Protein AF-A0A2V6L8U4-F1 (afdb_monomer_lite)

Radius of gyration: 18.3 Å; chains: 1; bounding box: 34×24×47 Å

Sequence (47 aa):
IAPEGSPTANYGFDVTPRHLVSGLITERGVCEANEKSIFSLFPEHAT

Structure (mmCIF, N/CA/C/O backbone):
data_AF-A0A2V6L8U4-F1
#
_entry.id   AF-A0A2V6L8U4-F1
#
loop_
_atom_site.group_PDB
_atom_site.id
_atom_site.type_symbol
_atom_site.label_atom_id
_atom_site.label_alt_id
_atom_site.label_comp_id
_atom_site.label_asym_id
_atom_site.label_entity_id
_atom_site.label_seq_id
_atom_site.pdbx_PDB_ins_code
_atom_site.Cartn_x
_atom_site.Cartn_y
_atom_site.Cartn_z
_atom_site.occupancy
_atom_site.B_iso_or_equiv
_atom_site.auth_seq_id
_atom_site.auth_comp_id
_atom_site.auth_asym_id
_atom_site.auth_atom_id
_atom_site.pdbx_PDB_model_num
ATOM 1 N N . ILE A 1 1 ? 20.107 -12.083 -23.941 1.00 76.56 1 ILE A N 1
ATOM 2 C CA . ILE A 1 1 ? 20.765 -10.822 -23.520 1.00 76.56 1 ILE A CA 1
ATOM 3 C C . ILE A 1 1 ? 20.229 -9.730 -24.439 1.00 76.56 1 ILE A C 1
ATOM 5 O O . ILE A 1 1 ? 20.141 -9.993 -25.632 1.00 76.56 1 ILE A O 1
ATOM 9 N N . ALA A 1 2 ? 19.773 -8.592 -23.908 1.00 85.69 2 ALA A N 1
ATOM 10 C CA . ALA A 1 2 ? 19.317 -7.476 -24.745 1.00 85.69 2 ALA A CA 1
ATOM 11 C C . ALA A 1 2 ? 20.508 -6.852 -25.513 1.00 85.69 2 ALA A C 1
ATOM 13 O O . ALA A 1 2 ? 21.621 -6.902 -24.989 1.00 85.69 2 ALA A O 1
ATOM 14 N N . PRO A 1 3 ? 20.315 -6.290 -26.724 1.00 92.88 3 PRO A N 1
ATOM 15 C CA . PRO A 1 3 ? 21.388 -5.637 -27.478 1.00 92.88 3 PRO A CA 1
ATOM 16 C C . PRO A 1 3 ? 22.078 -4.516 -26.694 1.00 92.88 3 PRO A C 1
ATOM 18 O O . PRO A 1 3 ? 21.435 -3.800 -25.920 1.00 92.88 3 PRO A O 1
ATOM 21 N N . GLU A 1 4 ? 23.373 -4.330 -26.936 1.00 88.62 4 GLU A N 1
ATOM 22 C CA . GLU A 1 4 ? 24.138 -3.207 -26.393 1.00 88.62 4 GLU A 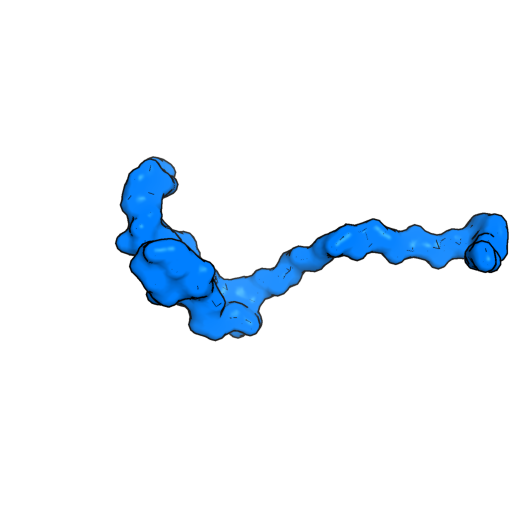CA 1
ATOM 23 C C . GLU A 1 4 ? 23.500 -1.867 -26.800 1.00 88.62 4 GLU A C 1
ATOM 25 O O . GLU A 1 4 ? 23.094 -1.682 -27.946 1.00 88.62 4 GLU A O 1
ATOM 30 N N . GLY A 1 5 ? 23.350 -0.951 -25.838 1.00 89.75 5 GLY A N 1
ATOM 31 C CA . GLY A 1 5 ? 22.710 0.352 -26.054 1.00 89.75 5 GLY A CA 1
ATOM 32 C C . GLY A 1 5 ? 21.177 0.350 -26.044 1.00 89.75 5 GLY A C 1
ATOM 33 O O . GLY A 1 5 ? 20.576 1.400 -26.265 1.00 89.75 5 GLY A O 1
ATOM 34 N N . SER A 1 6 ? 20.526 -0.786 -25.764 1.00 93.19 6 SER A N 1
ATOM 35 C CA . SER A 1 6 ? 19.063 -0.822 -25.630 1.00 93.19 6 SER A CA 1
ATOM 36 C C . SER A 1 6 ? 18.602 0.086 -24.478 1.00 93.19 6 SER A C 1
ATOM 38 O O . SER A 1 6 ? 19.025 -0.143 -23.340 1.00 93.19 6 SER A O 1
ATOM 40 N N . PRO A 1 7 ? 17.727 1.084 -24.717 1.00 91.94 7 PRO A N 1
ATOM 41 C CA . PRO A 1 7 ? 17.176 1.887 -23.635 1.00 91.94 7 PRO A CA 1
ATOM 42 C C . PRO A 1 7 ? 16.312 0.993 -22.744 1.00 91.94 7 PRO A C 1
ATOM 44 O O . PRO A 1 7 ? 15.407 0.305 -23.216 1.00 91.94 7 PRO A O 1
ATOM 47 N N . THR A 1 8 ? 16.605 0.984 -21.450 1.00 90.38 8 THR A N 1
ATOM 48 C CA . THR A 1 8 ? 15.890 0.180 -20.459 1.00 90.38 8 THR A CA 1
ATOM 49 C C . THR A 1 8 ? 15.722 0.974 -19.176 1.00 90.38 8 THR A C 1
ATOM 51 O O . THR A 1 8 ? 16.579 1.777 -18.805 1.00 90.38 8 THR A O 1
ATOM 54 N N . ALA A 1 9 ? 14.601 0.740 -18.505 1.00 91.06 9 ALA A N 1
ATOM 55 C CA . ALA A 1 9 ? 14.361 1.192 -17.152 1.00 91.06 9 ALA A CA 1
ATOM 56 C C . ALA A 1 9 ? 13.972 -0.026 -16.313 1.00 91.06 9 ALA A C 1
ATOM 58 O O . ALA A 1 9 ? 13.125 -0.821 -16.714 1.00 91.06 9 ALA A O 1
ATOM 59 N N . ASN A 1 10 ? 14.601 -0.165 -15.149 1.00 93.06 10 ASN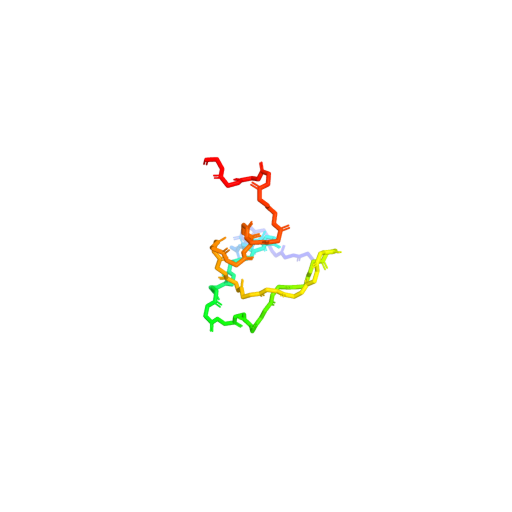 A N 1
ATOM 60 C CA . ASN A 1 10 ? 14.344 -1.245 -14.203 1.00 93.06 10 ASN A CA 1
ATOM 61 C C . ASN A 1 10 ? 13.955 -0.647 -12.849 1.00 93.06 10 ASN A C 1
ATOM 63 O O . ASN A 1 10 ? 14.700 -0.736 -11.872 1.00 93.06 10 ASN A O 1
ATOM 67 N N . TYR A 1 11 ? 12.823 0.058 -12.822 1.00 94.06 11 TYR A N 1
ATOM 68 C CA . TYR A 1 11 ? 12.281 0.589 -11.577 1.00 94.06 11 TYR A CA 1
ATOM 69 C C . TYR A 1 11 ? 11.804 -0.576 -10.708 1.00 94.06 11 TYR A C 1
ATOM 71 O O . TYR A 1 11 ? 10.966 -1.364 -11.134 1.00 94.06 11 TYR A O 1
ATOM 79 N N . GLY A 1 12 ? 12.350 -0.694 -9.497 1.00 97.00 12 GLY A N 1
ATOM 80 C CA . GLY A 1 12 ? 12.009 -1.795 -8.594 1.00 97.00 12 GLY A CA 1
ATOM 81 C C . GLY A 1 12 ? 10.617 -1.681 -7.968 1.00 97.00 12 GLY A C 1
ATOM 82 O O . GLY A 1 12 ? 10.080 -2.691 -7.528 1.00 97.00 12 GLY A O 1
ATOM 83 N N . PHE A 1 13 ? 10.049 -0.470 -7.921 1.00 97.69 13 PHE A N 1
ATOM 84 C CA . PHE A 1 13 ? 8.785 -0.161 -7.248 1.00 97.69 13 PHE A CA 1
ATOM 85 C C . PHE A 1 13 ? 8.094 1.053 -7.881 1.00 97.69 13 PHE A C 1
ATOM 87 O O . PHE A 1 13 ? 8.736 1.861 -8.558 1.00 97.69 13 PHE A O 1
ATOM 94 N N . ASP A 1 14 ? 6.808 1.210 -7.573 1.00 97.62 14 ASP A N 1
ATOM 95 C CA . ASP A 1 14 ? 6.014 2.413 -7.813 1.00 97.62 14 ASP A CA 1
ATOM 96 C C . ASP A 1 14 ? 5.260 2.836 -6.536 1.00 97.62 14 ASP A C 1
ATOM 98 O O . ASP A 1 14 ? 5.414 2.241 -5.467 1.00 97.62 14 ASP A O 1
ATOM 102 N N . VAL A 1 15 ? 4.482 3.915 -6.631 1.00 97.75 15 VAL A N 1
ATOM 103 C CA . VAL A 1 15 ? 3.631 4.401 -5.543 1.00 97.75 15 VAL A CA 1
ATOM 104 C C . VAL A 1 15 ? 2.176 4.264 -5.964 1.00 97.75 15 VAL A C 1
ATOM 106 O O . VAL A 1 15 ? 1.758 4.851 -6.960 1.00 97.75 15 VAL A O 1
ATOM 109 N N . THR A 1 16 ? 1.379 3.567 -5.154 1.00 97.88 16 THR A N 1
ATOM 110 C CA . THR A 1 16 ? -0.079 3.510 -5.315 1.00 97.88 16 THR A CA 1
ATOM 111 C C . THR A 1 16 ? -0.749 4.622 -4.491 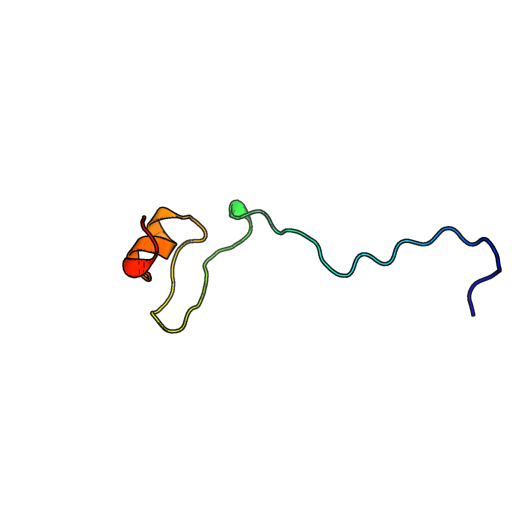1.00 97.88 16 THR A C 1
ATOM 113 O O . THR A 1 16 ? -0.616 4.634 -3.265 1.00 97.88 16 THR A O 1
ATOM 116 N N . PRO A 1 17 ? -1.490 5.567 -5.106 1.00 98.19 17 PRO A N 1
ATOM 117 C CA . PRO A 1 17 ? -2.224 6.598 -4.374 1.00 98.19 17 PRO A CA 1
ATOM 118 C C . PRO A 1 17 ? -3.274 6.024 -3.417 1.00 98.19 17 PRO A C 1
ATOM 120 O O . PRO A 1 17 ? -4.015 5.107 -3.766 1.00 98.19 17 PRO A O 1
ATOM 123 N N . ARG A 1 18 ? -3.434 6.645 -2.240 1.00 97.88 18 ARG A N 1
ATOM 124 C CA . ARG A 1 18 ? -4.339 6.151 -1.184 1.00 97.88 18 ARG A CA 1
ATOM 125 C C . ARG A 1 18 ? -5.792 5.915 -1.609 1.00 97.88 18 ARG A C 1
ATOM 127 O O . ARG A 1 18 ? -6.457 5.074 -1.029 1.00 97.88 18 ARG A O 1
ATOM 134 N N . HIS A 1 19 ? -6.307 6.662 -2.590 1.00 97.69 19 HIS A N 1
ATOM 135 C CA . HIS A 1 19 ? -7.701 6.537 -3.034 1.00 97.69 19 HIS A CA 1
ATOM 136 C C . HIS A 1 19 ? -7.951 5.269 -3.867 1.00 97.69 19 HIS A C 1
ATOM 138 O O . HIS A 1 19 ? -9.101 4.959 -4.158 1.00 97.69 19 HIS A O 1
ATOM 144 N N . LEU A 1 20 ? -6.887 4.545 -4.233 1.00 98.50 20 LEU A N 1
ATOM 145 C CA . LEU A 1 20 ? -6.947 3.222 -4.854 1.00 98.50 20 LEU A CA 1
ATOM 146 C C . LEU A 1 20 ? -6.783 2.083 -3.831 1.00 98.50 20 LEU A C 1
ATOM 148 O O . LEU A 1 20 ? -6.842 0.916 -4.207 1.00 98.50 20 LEU A O 1
ATOM 152 N N . VAL A 1 21 ? -6.582 2.400 -2.546 1.00 98.38 21 VAL A N 1
ATOM 153 C CA . VAL A 1 21 ? -6.372 1.423 -1.469 1.00 98.38 21 VAL A CA 1
ATOM 154 C C . VAL A 1 21 ? -7.611 1.379 -0.576 1.00 98.38 21 VAL A C 1
ATOM 156 O O . VAL A 1 21 ? -7.955 2.371 0.061 1.00 98.38 21 VAL A O 1
ATOM 159 N N . SER A 1 22 ? -8.279 0.222 -0.498 1.00 98.31 22 SER A N 1
ATOM 160 C CA . SER A 1 22 ? -9.481 0.054 0.339 1.00 98.31 22 SER A CA 1
ATOM 161 C C . SER A 1 22 ? -9.183 0.060 1.842 1.00 98.31 22 SER A C 1
ATOM 163 O O . SER A 1 22 ? -10.028 0.471 2.630 1.00 98.31 22 SER A O 1
ATOM 165 N N . GLY A 1 23 ? -7.995 -0.389 2.248 1.00 98.19 23 GLY A N 1
ATOM 166 C CA . GLY A 1 23 ? -7.561 -0.396 3.641 1.00 98.19 23 GLY A CA 1
ATOM 167 C C . GLY A 1 23 ? -6.150 -0.952 3.802 1.00 98.19 23 GLY A C 1
ATOM 168 O O . GLY A 1 23 ? -5.623 -1.607 2.902 1.00 98.19 23 GLY A O 1
ATOM 169 N N . LEU A 1 24 ? -5.546 -0.676 4.952 1.00 98.62 24 LEU A N 1
ATOM 170 C CA . LEU A 1 24 ? -4.253 -1.198 5.377 1.00 98.62 24 LEU A CA 1
ATOM 171 C C . LEU A 1 24 ? -4.486 -2.238 6.473 1.00 98.62 24 LEU A C 1
ATOM 173 O O . LEU A 1 24 ? -5.176 -1.954 7.449 1.00 98.62 24 LEU A O 1
ATOM 177 N N . ILE A 1 25 ? -3.919 -3.434 6.310 1.00 98.62 25 ILE A N 1
ATOM 178 C CA . ILE A 1 25 ? -3.933 -4.485 7.334 1.00 98.62 25 ILE A CA 1
ATOM 179 C C . ILE A 1 25 ? -2.613 -4.405 8.097 1.00 98.62 25 ILE A C 1
ATOM 181 O O . ILE A 1 25 ? -1.546 -4.500 7.491 1.00 98.62 25 ILE A O 1
ATOM 185 N N . THR A 1 26 ? -2.689 -4.241 9.413 1.00 98.31 26 THR A N 1
ATOM 186 C CA . THR A 1 26 ? -1.536 -4.168 10.315 1.00 98.31 26 THR A CA 1
ATOM 187 C C . THR A 1 26 ? -1.689 -5.180 11.447 1.00 98.31 26 THR A C 1
ATOM 189 O O . THR A 1 26 ? -2.726 -5.832 11.597 1.00 98.31 26 THR A O 1
ATOM 192 N N . GLU A 1 27 ? -0.672 -5.305 12.291 1.00 98.56 27 GLU A N 1
ATOM 193 C CA . GLU A 1 27 ? -0.720 -6.134 13.495 1.00 98.56 27 GLU A CA 1
ATOM 194 C C . GLU A 1 27 ? -1.677 -5.599 14.576 1.00 98.56 27 GLU A C 1
ATOM 196 O O . GLU A 1 27 ? -1.988 -6.314 15.527 1.00 98.56 27 GLU A O 1
ATOM 201 N N . ARG A 1 28 ? -2.167 -4.359 14.431 1.00 98.25 28 ARG A N 1
ATOM 202 C CA . ARG A 1 28 ? -3.124 -3.716 15.349 1.00 98.25 28 ARG A CA 1
ATOM 203 C C . ARG A 1 28 ? -4.545 -3.636 14.788 1.00 98.25 28 ARG A C 1
ATOM 205 O O . ARG A 1 28 ? -5.421 -3.065 15.433 1.00 98.25 28 ARG A O 1
ATOM 212 N N . GLY A 1 29 ? -4.786 -4.209 13.608 1.00 98.38 29 GLY A N 1
ATOM 213 C CA . GLY A 1 29 ? -6.097 -4.249 12.962 1.00 98.38 29 GLY A CA 1
ATOM 214 C C . GLY A 1 29 ? -6.087 -3.675 11.548 1.00 98.38 29 GLY A C 1
ATOM 215 O O . GLY A 1 29 ? -5.050 -3.591 10.896 1.00 98.38 29 GLY A O 1
ATOM 216 N N . VAL A 1 30 ? -7.269 -3.300 11.058 1.00 98.50 30 VAL A N 1
ATOM 217 C CA . VAL A 1 30 ? -7.451 -2.709 9.724 1.00 98.50 30 VAL A CA 1
ATOM 218 C C . VAL A 1 30 ? -7.746 -1.218 9.861 1.00 98.50 30 VAL A C 1
ATOM 220 O O . VAL A 1 30 ? -8.561 -0.835 10.701 1.00 98.50 30 VAL A O 1
ATOM 223 N N . CYS A 1 31 ? -7.124 -0.377 9.032 1.00 98.50 31 CYS A N 1
ATOM 224 C CA . CYS A 1 31 ? -7.393 1.062 8.998 1.00 98.50 31 CYS A CA 1
ATOM 225 C C . CYS A 1 31 ? -7.504 1.617 7.571 1.00 98.50 31 CYS A C 1
ATOM 227 O O . CYS A 1 31 ? -7.106 0.980 6.597 1.00 98.50 31 CYS A O 1
ATOM 229 N N . GLU A 1 32 ? -8.07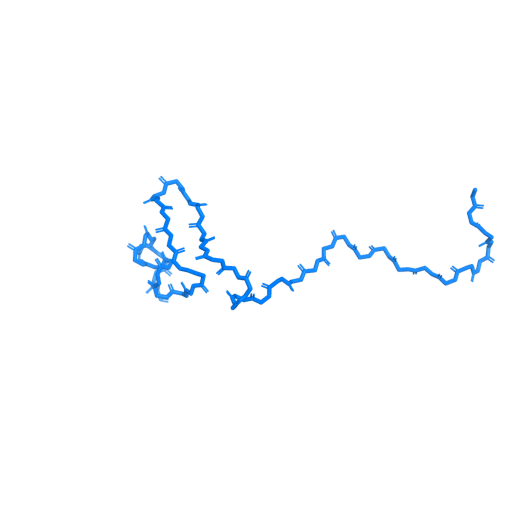1 2.817 7.432 1.00 98.56 32 GLU A N 1
ATOM 230 C CA . GLU A 1 32 ? -8.054 3.538 6.158 1.00 98.56 32 GLU A CA 1
ATOM 231 C C . GLU A 1 32 ? -6.625 3.969 5.794 1.00 98.56 32 GLU A C 1
ATOM 233 O O . GLU A 1 32 ? -5.808 4.252 6.671 1.00 98.56 32 GLU A O 1
ATOM 238 N N . ALA A 1 33 ? -6.335 4.099 4.497 1.00 98.19 33 ALA A N 1
ATOM 239 C CA . ALA A 1 33 ? -5.047 4.580 3.992 1.00 98.19 33 ALA A CA 1
ATOM 240 C C . ALA A 1 33 ? -4.876 6.106 4.177 1.00 98.19 33 ALA A C 1
ATOM 242 O O . ALA A 1 33 ? -4.693 6.856 3.215 1.00 98.19 33 ALA A O 1
ATOM 243 N N . ASN A 1 34 ? -4.985 6.595 5.412 1.00 97.69 34 ASN A N 1
ATOM 244 C CA . ASN A 1 34 ? -4.751 7.987 5.780 1.00 97.69 34 ASN A CA 1
ATOM 245 C C . ASN A 1 34 ? -4.017 8.086 7.129 1.00 97.69 34 ASN A C 1
ATOM 247 O O . ASN A 1 34 ? -4.097 7.196 7.972 1.00 97.69 34 ASN A O 1
ATOM 251 N N . GLU A 1 35 ? -3.315 9.198 7.327 1.00 97.12 35 GLU A N 1
ATOM 252 C CA . GLU A 1 35 ? -2.465 9.451 8.494 1.00 97.12 35 GLU A CA 1
ATOM 253 C C . GLU A 1 35 ? -3.224 9.371 9.827 1.00 97.12 35 GLU A C 1
ATOM 255 O O . GLU A 1 35 ? -2.787 8.692 10.751 1.00 97.12 35 GLU A O 1
ATOM 260 N N . LYS A 1 36 ? -4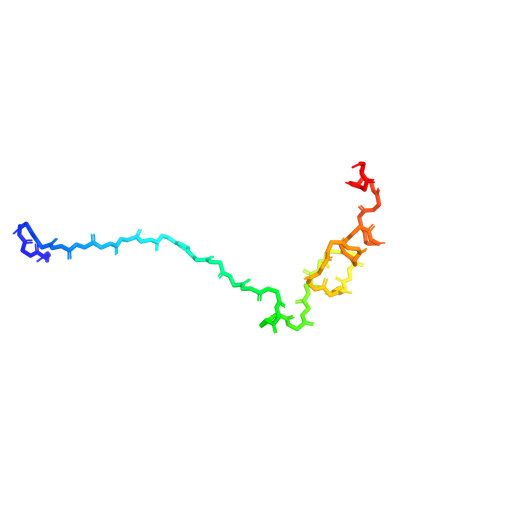.412 9.982 9.910 1.00 97.56 36 LYS A N 1
ATOM 261 C CA . LYS A 1 36 ? -5.246 9.972 11.121 1.00 97.56 36 LYS A CA 1
ATOM 262 C C . LYS A 1 36 ? -5.605 8.546 11.551 1.00 97.56 36 LYS A C 1
ATOM 264 O O . LYS A 1 36 ? -5.544 8.223 12.736 1.00 97.56 36 LYS A O 1
ATOM 269 N N . SER A 1 37 ? -5.995 7.700 10.602 1.00 98.00 37 SER A N 1
ATOM 270 C CA . SER A 1 37 ? -6.363 6.307 10.857 1.00 98.00 37 SER A CA 1
ATOM 271 C C . SER A 1 37 ? -5.150 5.451 11.228 1.00 98.00 37 SER A C 1
ATOM 273 O O . SER A 1 37 ? -5.269 4.587 12.095 1.00 98.00 37 SER A O 1
ATOM 275 N N . ILE A 1 38 ? -3.978 5.725 10.646 1.00 98.00 38 ILE A N 1
ATOM 276 C CA . ILE A 1 38 ? -2.714 5.084 11.035 1.00 98.00 38 ILE A CA 1
ATOM 277 C C . ILE A 1 38 ? -2.340 5.471 12.473 1.00 98.00 38 ILE A C 1
ATOM 279 O O . ILE A 1 38 ? -2.126 4.587 13.297 1.00 98.00 38 ILE A O 1
ATOM 283 N N . PHE A 1 39 ? -2.347 6.759 12.823 1.00 98.25 39 PHE A N 1
ATOM 284 C CA . PHE A 1 39 ? -2.030 7.212 14.184 1.00 98.25 39 PHE A CA 1
ATOM 285 C C . PHE A 1 39 ? -3.040 6.762 15.237 1.00 98.25 39 PHE A C 1
ATOM 287 O O . PHE A 1 39 ? -2.672 6.575 16.392 1.00 98.25 39 PHE A O 1
ATOM 294 N N . SER A 1 40 ? -4.295 6.509 14.857 1.00 97.88 40 SER A N 1
ATOM 295 C CA . SER A 1 40 ? -5.252 5.879 15.769 1.00 97.88 40 SER A CA 1
ATOM 296 C C . SER A 1 40 ? -4.840 4.455 16.169 1.00 97.88 40 SER A C 1
ATOM 298 O O . SER A 1 40 ? -5.195 4.029 17.265 1.00 97.88 40 SER A O 1
ATOM 300 N N . LEU A 1 41 ? -4.132 3.717 15.303 1.00 98.12 41 LEU A N 1
ATOM 301 C CA . LEU A 1 41 ? -3.566 2.402 15.632 1.00 98.12 41 LEU A CA 1
ATOM 302 C C . LEU A 1 41 ? -2.170 2.519 16.270 1.00 98.12 41 LEU A C 1
ATOM 304 O O . LEU A 1 41 ? -1.814 1.698 17.114 1.00 98.12 41 LEU A O 1
ATOM 308 N N . PHE A 1 42 ? -1.398 3.544 15.901 1.00 97.88 42 PHE A N 1
ATOM 309 C CA . PHE A 1 42 ? -0.014 3.775 16.331 1.00 97.88 42 PHE A CA 1
ATOM 310 C C . PHE A 1 42 ? 0.181 5.151 16.995 1.00 97.88 42 PHE A C 1
ATOM 312 O O . PHE A 1 42 ? 0.867 6.015 16.438 1.00 97.88 42 PHE A O 1
ATOM 319 N N . PRO A 1 43 ? -0.426 5.397 18.171 1.00 97.38 43 PRO A N 1
ATOM 320 C CA . PRO A 1 43 ? -0.392 6.709 18.819 1.00 97.38 43 PRO A CA 1
ATOM 321 C C . PRO A 1 43 ? 1.014 7.150 19.247 1.00 97.38 43 PRO A C 1
ATOM 323 O O . PRO A 1 43 ? 1.275 8.345 19.340 1.00 97.38 43 PRO A O 1
ATOM 326 N N . GLU A 1 44 ? 1.941 6.217 19.465 1.00 97.50 44 GLU A N 1
ATOM 327 C CA . GLU A 1 44 ? 3.341 6.504 19.797 1.00 97.50 44 GLU A CA 1
ATOM 328 C C . GLU A 1 44 ? 4.116 7.244 18.690 1.00 97.50 44 GLU A C 1
ATOM 330 O O . GLU A 1 44 ? 5.209 7.747 18.940 1.00 97.50 44 GLU A O 1
ATOM 335 N N . HIS A 1 45 ? 3.565 7.307 17.474 1.00 95.88 45 HIS A N 1
ATOM 336 C CA . HIS A 1 45 ? 4.169 7.979 16.323 1.00 95.88 45 HIS A CA 1
ATOM 337 C C . HIS A 1 45 ? 3.497 9.314 15.971 1.00 95.88 45 HIS A C 1
ATOM 339 O O . HIS A 1 45 ? 3.962 9.986 15.055 1.00 95.88 45 HIS A O 1
ATOM 345 N N . ALA A 1 46 ? 2.453 9.731 16.697 1.00 88.19 46 ALA A N 1
ATOM 346 C CA . ALA A 1 46 ? 1.664 10.939 16.422 1.00 88.19 46 ALA A CA 1
ATOM 347 C C . ALA A 1 46 ? 2.337 12.251 16.894 1.00 88.19 46 ALA A C 1
ATOM 349 O O . ALA A 1 46 ? 1.656 13.153 17.384 1.00 88.19 46 ALA A O 1
ATOM 350 N N . THR A 1 47 ? 3.669 12.317 16.811 1.00 77.75 47 THR A N 1
ATOM 351 C CA . THR A 1 47 ? 4.477 13.425 17.359 1.00 77.75 47 THR A CA 1
ATOM 352 C C . THR A 1 47 ? 4.444 14.659 16.473 1.00 77.75 47 THR A C 1
ATOM 354 O O . THR A 1 47 ? 4.547 14.489 15.238 1.00 77.75 47 THR A O 1
#

pLDDT: mean 95.4, std 5.05, range [76.56, 98.62]

Foldseek 3Di:
DDDPPDDDDDDPDDDDDQVVPPWDQDPQGIFRPDDVRVCVSVVVPVD

Secondary structure (DSSP, 8-s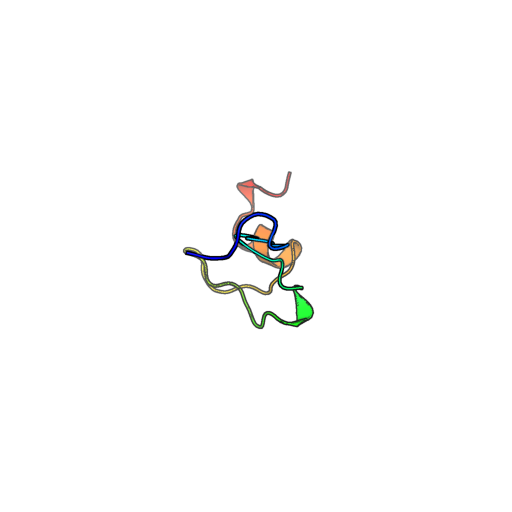tate):
-PPTT------------GGG---EEETTEEE-SSHHHHHHH-GGG--